Protein AF-A0A2V2APP2-F1 (afdb_monomer_lite)

Radius of gyration: 13.94 Å; chains: 1; bounding box: 33×22×41 Å

Foldseek 3Di:
DDDDWDKDWDDKDKAFPVVPPCCVQVPDDPADKDKDWDQDDDQDPNGRRIIIITIIHTDD

Secondary structure (DSSP, 8-state):
------EEEEEEEEEEGGG--HHHHHS--SS-EEEEEEEESS-BTTB--EEEEEEEEE--

Structure (mmCIF, N/CA/C/O backbone):
data_AF-A0A2V2APP2-F1
#
_entry.id   AF-A0A2V2APP2-F1
#
loop_
_atom_site.group_PDB
_atom_site.id
_atom_site.type_symbol
_atom_site.label_atom_id
_atom_site.label_alt_id
_atom_site.label_comp_id
_atom_site.label_asym_id
_atom_site.label_entity_id
_atom_site.label_seq_id
_atom_site.pdbx_PDB_ins_code
_atom_site.Cartn_x
_atom_site.Cartn_y
_atom_site.Cartn_z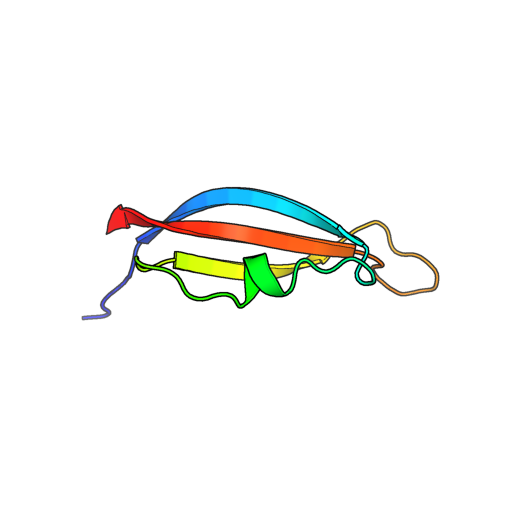
_atom_site.occupancy
_atom_site.B_iso_or_equiv
_atom_site.auth_seq_id
_atom_site.auth_comp_id
_atom_site.auth_asym_id
_atom_site.auth_atom_id
_atom_site.pdbx_PDB_model_num
ATOM 1 N N . MET A 1 1 ? -3.183 16.685 23.723 1.00 59.88 1 MET A N 1
ATOM 2 C CA . MET A 1 1 ? -2.875 15.247 23.567 1.00 59.88 1 MET A CA 1
ATOM 3 C C . MET A 1 1 ? -2.948 14.928 22.087 1.00 59.88 1 MET A C 1
ATOM 5 O O . MET A 1 1 ? -3.988 15.189 21.495 1.00 59.88 1 MET A O 1
ATOM 9 N N . SER A 1 2 ? -1.866 14.457 21.470 1.00 75.94 2 SER A N 1
ATOM 10 C CA . SER A 1 2 ? -1.942 13.929 20.106 1.00 75.94 2 SER A CA 1
ATOM 11 C C . SER A 1 2 ? -2.639 12.570 20.155 1.00 75.94 2 SER A C 1
ATOM 13 O O . SER A 1 2 ? -2.291 11.712 20.963 1.00 75.94 2 SER A O 1
ATOM 15 N N . ARG A 1 3 ? -3.667 12.390 19.328 1.00 89.00 3 ARG A N 1
ATOM 16 C CA . ARG A 1 3 ? -4.303 11.090 19.115 1.00 89.00 3 ARG A CA 1
ATOM 17 C C . ARG A 1 3 ? -3.549 10.406 17.978 1.00 89.00 3 ARG A C 1
ATOM 19 O O . ARG A 1 3 ? -3.428 10.992 16.907 1.00 89.00 3 ARG A O 1
ATOM 26 N N . ALA A 1 4 ? -3.018 9.217 18.231 1.00 93.81 4 ALA A N 1
ATOM 27 C CA . ALA A 1 4 ? -2.355 8.395 17.224 1.00 93.81 4 ALA A CA 1
ATOM 28 C C . ALA A 1 4 ? -3.277 7.244 16.803 1.00 93.81 4 ALA A C 1
ATOM 30 O O . ALA A 1 4 ? -4.127 6.829 17.587 1.00 93.81 4 ALA A O 1
ATOM 31 N N . ALA A 1 5 ? -3.093 6.762 15.576 1.00 95.75 5 ALA A N 1
ATOM 32 C CA . ALA A 1 5 ? -3.678 5.526 15.077 1.00 95.75 5 ALA A CA 1
ATOM 33 C C . ALA A 1 5 ? -2.531 4.559 14.760 1.00 95.75 5 ALA A C 1
ATOM 35 O O . ALA A 1 5 ? -1.570 4.930 14.080 1.00 95.75 5 ALA A O 1
ATOM 36 N N . LEU A 1 6 ? -2.607 3.345 15.289 1.00 97.19 6 LEU A N 1
ATOM 37 C CA . LEU A 1 6 ? -1.626 2.289 15.119 1.00 97.19 6 LEU A CA 1
ATOM 38 C C . LEU A 1 6 ? -2.087 1.349 14.011 1.00 97.19 6 LEU A C 1
ATOM 40 O O . LEU A 1 6 ? -3.168 0.770 14.084 1.00 97.19 6 LEU A O 1
ATOM 44 N N . PHE A 1 7 ? -1.235 1.151 13.011 1.00 98.12 7 PHE A N 1
ATOM 45 C CA . PHE A 1 7 ? -1.488 0.237 11.904 1.00 98.12 7 PHE A CA 1
ATOM 46 C C . PHE A 1 7 ? -0.471 -0.899 11.910 1.00 98.12 7 PHE A C 1
ATOM 48 O O . PHE A 1 7 ? 0.712 -0.687 12.188 1.00 98.12 7 PHE A O 1
ATOM 55 N N . ARG A 1 8 ? -0.923 -2.109 11.577 1.00 98.12 8 ARG A N 1
ATOM 56 C CA . ARG A 1 8 ? -0.051 -3.270 11.377 1.00 98.12 8 ARG A CA 1
ATOM 57 C C . ARG A 1 8 ? 0.057 -3.562 9.891 1.00 98.12 8 ARG A C 1
ATOM 59 O O . ARG A 1 8 ? -0.954 -3.838 9.252 1.00 98.12 8 ARG A O 1
ATOM 66 N N . VAL A 1 9 ? 1.279 -3.544 9.365 1.00 98.31 9 VAL A N 1
ATOM 67 C CA . VAL A 1 9 ? 1.542 -3.961 7.983 1.00 98.31 9 VAL A CA 1
ATOM 68 C C . VAL A 1 9 ? 1.179 -5.435 7.838 1.00 98.31 9 VAL A C 1
ATOM 70 O O . VAL A 1 9 ? 1.670 -6.283 8.584 1.00 98.31 9 VAL A O 1
ATOM 73 N N . ARG A 1 10 ? 0.293 -5.716 6.889 1.00 97.88 10 ARG A N 1
ATOM 74 C CA . ARG A 1 10 ? -0.180 -7.059 6.551 1.00 97.88 10 ARG A CA 1
ATOM 75 C C . ARG A 1 10 ? 0.519 -7.581 5.298 1.00 97.88 10 ARG A C 1
ATOM 77 O O . ARG A 1 10 ? 0.753 -8.781 5.193 1.00 97.88 10 ARG A O 1
ATOM 84 N N . GLU A 1 11 ? 0.802 -6.702 4.343 1.00 98.25 11 GLU A N 1
ATOM 85 C CA . GLU A 1 11 ? 1.311 -7.096 3.035 1.00 98.25 11 GLU A CA 1
ATOM 86 C C . GLU A 1 11 ? 2.178 -5.996 2.427 1.00 98.25 11 GLU A C 1
ATOM 88 O O . GLU A 1 11 ? 1.927 -4.805 2.632 1.00 98.25 11 GLU A O 1
ATOM 93 N N . LEU A 1 12 ? 3.186 -6.429 1.673 1.00 98.19 12 LEU A N 1
ATOM 94 C CA . LEU A 1 12 ? 4.048 -5.597 0.851 1.00 98.19 12 LEU A CA 1
ATOM 95 C C . LEU A 1 12 ? 4.006 -6.146 -0.576 1.00 98.19 12 LEU A C 1
ATOM 97 O O . LEU A 1 12 ? 4.211 -7.341 -0.783 1.00 98.19 12 LEU A O 1
ATOM 101 N N . GLU A 1 13 ? 3.757 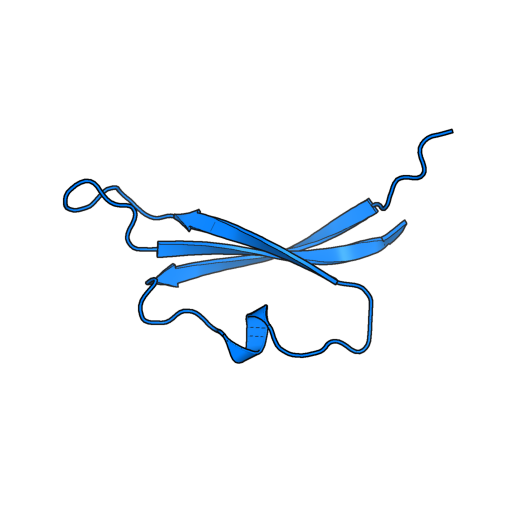-5.274 -1.539 1.00 98.12 13 GLU A N 1
ATOM 102 C CA . GLU A 1 13 ? 3.688 -5.602 -2.958 1.00 98.12 13 GLU A CA 1
ATOM 103 C C . GLU A 1 13 ? 4.662 -4.698 -3.714 1.00 98.12 13 GLU A C 1
ATOM 105 O O . GLU A 1 13 ? 4.652 -3.485 -3.523 1.00 98.12 13 GLU A O 1
ATOM 110 N N . GLN A 1 14 ? 5.515 -5.284 -4.552 1.00 98.06 14 GLN A N 1
ATOM 111 C CA . GLN A 1 14 ? 6.318 -4.551 -5.526 1.00 98.06 14 GLN A CA 1
ATOM 112 C C . GLN A 1 14 ? 5.774 -4.866 -6.912 1.00 98.06 14 GLN A C 1
ATOM 114 O O . GLN A 1 14 ? 5.665 -6.035 -7.282 1.00 98.06 14 GLN A O 1
ATOM 119 N N . VAL A 1 15 ? 5.420 -3.830 -7.659 1.00 97.88 15 VAL A N 1
ATOM 120 C CA . VAL A 1 15 ? 4.698 -3.953 -8.924 1.00 97.88 15 VAL A CA 1
ATOM 121 C C . VAL A 1 15 ? 5.229 -2.929 -9.912 1.00 97.88 15 VAL A C 1
ATOM 123 O O . VAL A 1 15 ? 5.459 -1.780 -9.550 1.00 97.88 15 VAL A O 1
ATOM 126 N N . ASP A 1 16 ? 5.420 -3.344 -11.163 1.00 97.31 16 ASP A N 1
ATOM 127 C CA . ASP A 1 16 ? 5.758 -2.432 -12.255 1.00 97.31 16 ASP A CA 1
ATOM 128 C C . ASP A 1 16 ? 4.702 -1.317 -12.348 1.00 97.31 16 ASP A C 1
ATOM 130 O O . ASP A 1 16 ? 3.498 -1.590 -12.317 1.00 97.31 16 ASP A O 1
ATOM 134 N N . LYS A 1 17 ? 5.134 -0.061 -12.500 1.00 94.12 17 LYS A N 1
ATOM 135 C CA . LYS A 1 17 ? 4.237 1.110 -12.568 1.00 94.12 17 LYS A CA 1
ATOM 136 C C . LYS A 1 17 ? 3.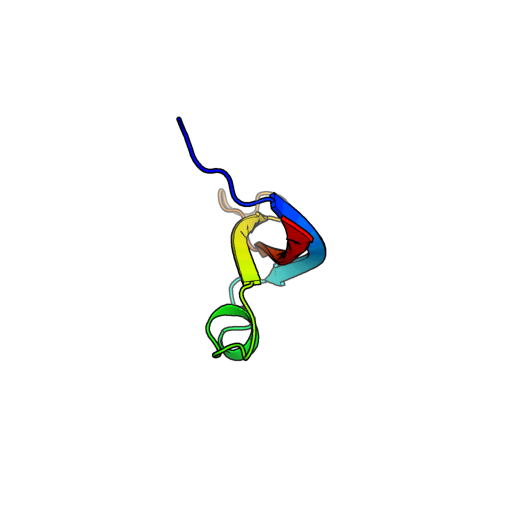145 1.000 -13.631 1.00 94.12 17 LYS A C 1
ATOM 138 O O . LYS A 1 17 ? 2.065 1.565 -13.472 1.00 94.12 17 LYS A O 1
ATOM 143 N N . THR A 1 18 ? 3.404 0.281 -14.721 1.00 96.19 18 THR A N 1
ATOM 144 C CA . THR A 1 18 ? 2.435 0.051 -15.804 1.00 96.19 18 THR A CA 1
ATOM 145 C C . THR A 1 18 ? 1.364 -0.980 -15.446 1.00 96.19 18 THR A C 1
ATOM 147 O O . THR A 1 18 ? 0.315 -1.019 -16.087 1.00 96.19 18 THR A O 1
ATOM 150 N N . HIS A 1 19 ? 1.588 -1.765 -14.391 1.00 97.50 19 HIS A N 1
ATOM 151 C CA . HIS A 1 19 ? 0.678 -2.786 -13.874 1.00 97.50 19 HIS A CA 1
ATOM 152 C C . HIS A 1 19 ? 0.090 -2.406 -12.511 1.00 97.50 19 HIS A C 1
ATOM 154 O O . HIS A 1 19 ? -0.386 -3.275 -11.779 1.00 97.50 19 HIS A O 1
ATOM 160 N N . PHE A 1 20 ? 0.110 -1.115 -12.165 1.00 97.75 20 PHE A N 1
ATOM 161 C CA . PHE A 1 20 ? -0.369 -0.627 -10.879 1.00 97.75 20 PHE A CA 1
ATOM 162 C C . PHE A 1 20 ? -1.789 -1.147 -10.561 1.00 97.75 20 PHE A C 1
ATOM 164 O O . PHE A 1 20 ? -2.713 -0.952 -11.363 1.00 97.75 20 PHE A O 1
ATOM 171 N N . PRO A 1 21 ? -2.009 -1.791 -9.398 1.00 97.62 21 PRO A N 1
ATOM 172 C CA . PRO A 1 21 ? -3.261 -2.472 -9.091 1.00 97.62 21 PRO A CA 1
ATOM 173 C C . PRO A 1 21 ? -4.324 -1.482 -8.584 1.00 97.62 21 PRO A C 1
ATOM 175 O O . PRO A 1 21 ? -4.780 -1.548 -7.442 1.00 97.62 21 PRO A O 1
ATOM 178 N N . THR A 1 22 ? -4.760 -0.565 -9.453 1.00 97.94 22 THR A N 1
ATOM 179 C CA . THR A 1 22 ? -5.671 0.559 -9.157 1.00 97.94 22 THR A CA 1
ATOM 180 C C . THR A 1 22 ? -6.894 0.148 -8.342 1.00 97.94 22 THR A C 1
ATOM 182 O O . THR A 1 22 ? -7.186 0.770 -7.326 1.00 97.94 22 THR A O 1
ATOM 185 N N . ALA A 1 23 ? -7.599 -0.915 -8.741 1.00 97.12 23 ALA A N 1
ATOM 186 C CA . ALA A 1 23 ? -8.797 -1.370 -8.030 1.00 97.12 23 ALA A CA 1
ATOM 187 C C . ALA A 1 23 ? -8.488 -1.870 -6.610 1.00 97.12 23 ALA A C 1
ATOM 189 O O . ALA A 1 23 ? -9.288 -1.683 -5.700 1.00 97.12 23 ALA A O 1
ATOM 190 N N . ARG A 1 24 ? -7.315 -2.472 -6.400 1.00 95.75 24 ARG A N 1
ATOM 191 C CA . ARG A 1 24 ? -6.870 -2.938 -5.084 1.00 95.75 24 ARG A CA 1
ATOM 192 C C . ARG A 1 24 ? -6.428 -1.779 -4.192 1.00 95.75 24 ARG A C 1
ATOM 194 O O . ARG A 1 24 ? -6.677 -1.807 -2.993 1.00 95.75 24 ARG A O 1
ATOM 201 N N . VAL A 1 25 ? -5.779 -0.770 -4.775 1.00 97.75 25 VAL A N 1
ATOM 202 C CA . VAL A 1 25 ? -5.201 0.361 -4.034 1.00 97.75 25 VAL A CA 1
ATOM 203 C C . VAL A 1 25 ? -6.216 1.460 -3.747 1.00 97.75 25 VAL A C 1
ATOM 205 O O . VAL A 1 25 ? -6.198 2.039 -2.662 1.00 97.75 25 VAL A O 1
ATOM 208 N N . TYR A 1 26 ? -7.122 1.734 -4.678 1.00 96.75 26 TYR A N 1
ATOM 209 C CA . TYR A 1 26 ? -8.110 2.807 -4.558 1.00 96.75 26 TYR A CA 1
ATOM 210 C C . TYR A 1 26 ? -9.543 2.307 -4.384 1.00 96.75 26 TYR A C 1
ATOM 212 O O . TYR A 1 26 ? -10.434 3.120 -4.171 1.00 96.75 26 TYR A O 1
ATOM 220 N N . GLY A 1 27 ? -9.778 0.995 -4.456 1.00 97.69 27 GLY A N 1
ATOM 221 C CA . GLY A 1 27 ? -11.094 0.428 -4.184 1.00 97.69 27 GLY A CA 1
ATOM 222 C C . GLY A 1 27 ? -11.509 0.602 -2.726 1.00 97.69 27 GLY A C 1
ATOM 223 O O . GLY A 1 27 ? -10.668 0.585 -1.819 1.00 97.69 27 GLY A O 1
ATOM 224 N N . ASP A 1 28 ? -12.817 0.737 -2.523 1.00 96.88 28 ASP A N 1
ATOM 225 C CA . ASP A 1 28 ? -13.430 0.912 -1.210 1.00 96.88 28 ASP A CA 1
ATOM 226 C C . ASP A 1 28 ? -13.147 -0.264 -0.268 1.00 96.88 28 ASP A C 1
ATOM 228 O O . ASP A 1 28 ? -12.994 -1.419 -0.681 1.00 96.88 28 ASP A O 1
ATOM 232 N N . THR A 1 29 ? -13.128 0.029 1.030 1.00 95.69 29 THR A N 1
ATOM 233 C CA . THR A 1 29 ? -12.944 -0.962 2.092 1.00 95.69 29 THR A CA 1
ATOM 234 C C . THR A 1 29 ? -14.101 -0.925 3.074 1.00 95.69 29 THR A C 1
ATOM 236 O O . THR A 1 29 ? -14.658 0.123 3.388 1.00 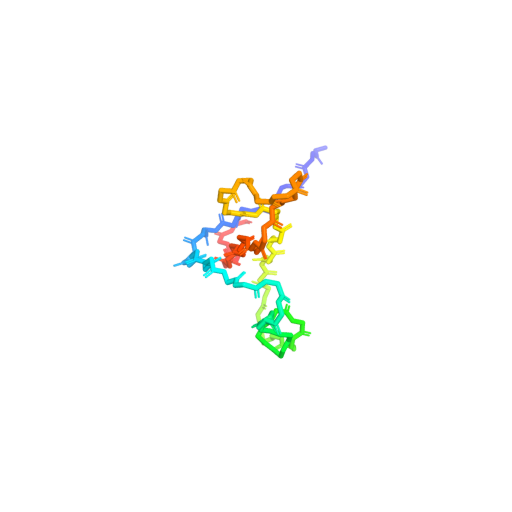95.69 29 THR A O 1
ATOM 239 N N . ALA A 1 30 ? -14.441 -2.087 3.631 1.00 96.31 30 ALA A N 1
ATOM 240 C CA . ALA A 1 30 ? -15.435 -2.187 4.701 1.00 96.31 30 ALA A CA 1
ATOM 241 C C . ALA A 1 30 ? -14.862 -1.847 6.095 1.00 96.31 30 ALA A C 1
ATOM 243 O O . ALA A 1 30 ? -15.594 -1.842 7.083 1.00 96.31 30 ALA A O 1
ATOM 244 N N . ARG A 1 31 ? -13.545 -1.625 6.200 1.00 94.88 31 ARG A N 1
ATOM 245 C CA . ARG A 1 31 ? -12.812 -1.362 7.448 1.00 94.88 31 ARG A CA 1
ATOM 246 C C . ARG A 1 31 ? -11.744 -0.283 7.229 1.00 94.88 31 ARG A C 1
ATOM 248 O O . ARG A 1 31 ? -11.310 -0.111 6.090 1.00 94.88 31 ARG A O 1
ATOM 255 N N . PRO A 1 32 ? -11.277 0.407 8.287 1.00 96.69 32 PRO A N 1
ATOM 256 C CA . PRO A 1 32 ? -10.140 1.314 8.172 1.00 96.69 32 PRO A CA 1
ATOM 257 C C . PRO A 1 32 ? -8.866 0.564 7.761 1.00 96.69 32 PRO A C 1
ATOM 259 O O . PRO A 1 32 ? -8.404 -0.327 8.474 1.00 96.69 32 PRO A O 1
ATOM 262 N N . GLU A 1 33 ? -8.291 0.967 6.634 1.00 97.44 33 GLU A N 1
ATOM 263 C CA . GLU A 1 33 ? -7.028 0.457 6.100 1.00 97.44 33 GLU A CA 1
ATOM 264 C C . GLU A 1 33 ? -6.105 1.639 5.778 1.00 97.44 33 GLU A C 1
ATOM 266 O O . GLU A 1 33 ? -6.566 2.723 5.414 1.00 97.44 33 GLU A O 1
ATOM 271 N N . LEU A 1 34 ? -4.796 1.426 5.900 1.00 97.75 34 LEU A N 1
ATOM 272 C CA . LEU A 1 34 ? -3.762 2.340 5.424 1.00 97.75 34 LEU A CA 1
ATOM 273 C C . LEU A 1 34 ? -3.047 1.695 4.236 1.00 97.75 34 LEU A C 1
ATOM 275 O O . LEU A 1 34 ? -2.580 0.559 4.321 1.00 97.75 34 LEU A O 1
ATOM 279 N N . ARG A 1 35 ? -2.938 2.444 3.138 1.00 98.31 35 ARG A N 1
ATOM 280 C CA . ARG A 1 35 ? -2.189 2.062 1.938 1.00 98.31 35 ARG A CA 1
ATOM 281 C C . ARG A 1 35 ? -1.150 3.137 1.661 1.00 98.31 35 ARG A C 1
ATOM 283 O O . ARG A 1 35 ? -1.508 4.308 1.550 1.00 98.31 35 ARG A O 1
ATOM 290 N N . VAL A 1 36 ? 0.121 2.761 1.578 1.00 98.12 36 VAL A N 1
ATOM 291 C CA . VAL A 1 36 ? 1.210 3.692 1.244 1.00 98.12 36 VAL A CA 1
ATOM 292 C C . VAL A 1 36 ? 1.866 3.221 -0.038 1.00 98.12 36 VAL 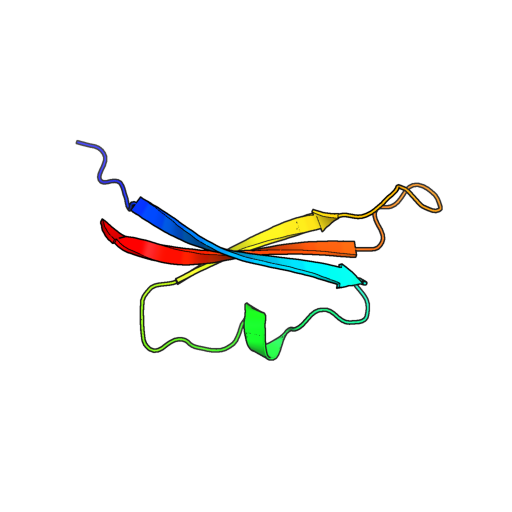A C 1
ATOM 294 O O . VAL A 1 36 ? 2.197 2.046 -0.163 1.00 98.12 36 VAL A O 1
ATOM 297 N N . ILE A 1 37 ? 2.047 4.153 -0.967 1.00 98.12 37 ILE A N 1
ATOM 298 C CA . ILE A 1 37 ? 2.635 3.919 -2.283 1.00 98.12 37 ILE A CA 1
ATOM 299 C C . ILE A 1 37 ? 3.953 4.689 -2.325 1.00 98.12 37 ILE A C 1
ATOM 301 O O . ILE A 1 37 ? 3.984 5.890 -2.045 1.00 98.12 37 ILE A O 1
ATOM 305 N N . ALA A 1 38 ? 5.040 4.002 -2.651 1.00 96.56 38 ALA A N 1
ATOM 306 C CA . ALA A 1 38 ? 6.376 4.569 -2.761 1.00 96.56 38 ALA A CA 1
ATOM 307 C C . ALA A 1 38 ? 7.058 4.082 -4.042 1.00 96.56 38 ALA A C 1
ATOM 309 O O . ALA A 1 38 ? 6.699 3.047 -4.584 1.00 96.56 38 ALA A O 1
ATOM 310 N N . CYS A 1 39 ? 8.078 4.795 -4.516 1.00 96.94 39 CYS A N 1
ATOM 311 C CA . CYS A 1 39 ? 8.847 4.346 -5.677 1.00 96.94 39 CYS A CA 1
ATOM 312 C C . CYS A 1 39 ? 9.769 3.169 -5.309 1.00 96.94 39 CYS A C 1
ATOM 314 O O . CYS A 1 39 ? 10.503 3.243 -4.321 1.00 96.94 39 CYS A O 1
ATOM 316 N N . GLY A 1 40 ? 9.786 2.134 -6.147 1.00 95.94 40 GLY A N 1
ATOM 317 C CA . GLY A 1 40 ? 10.522 0.884 -5.961 1.00 95.94 40 GLY A CA 1
ATOM 318 C C . GLY A 1 40 ? 11.373 0.461 -7.154 1.00 95.94 40 GLY A C 1
ATOM 319 O O . GLY A 1 40 ? 11.402 1.113 -8.196 1.00 95.94 40 GLY A O 1
ATOM 320 N N . GLY A 1 41 ? 12.071 -0.658 -6.987 1.00 95.44 41 GLY A N 1
ATOM 321 C CA . GLY A 1 41 ? 12.913 -1.236 -8.029 1.00 95.44 41 GLY A CA 1
ATOM 322 C C . GLY A 1 41 ? 14.268 -0.551 -8.188 1.00 95.44 41 GLY A C 1
ATOM 323 O O . GLY A 1 41 ? 14.516 0.556 -7.688 1.00 95.44 4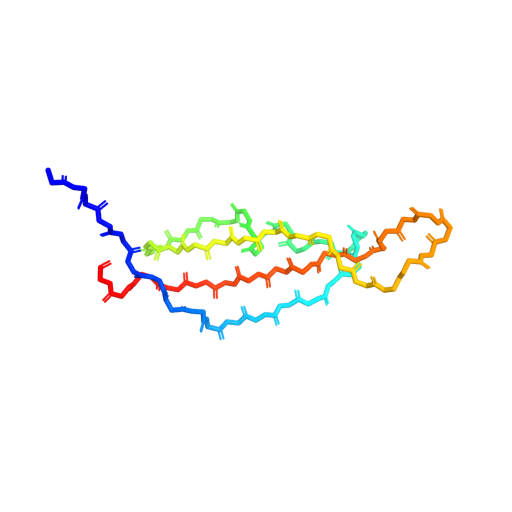1 GLY A O 1
ATOM 324 N N . GLU A 1 42 ? 15.160 -1.246 -8.887 1.00 95.75 42 GLU A N 1
ATOM 325 C CA . GLU A 1 42 ? 16.472 -0.727 -9.257 1.00 95.75 42 GLU A CA 1
ATOM 326 C C . GLU A 1 42 ? 16.339 0.421 -10.257 1.00 95.75 42 GLU A C 1
ATOM 328 O O . GLU A 1 42 ? 15.467 0.421 -11.131 1.00 95.75 42 GLU A O 1
ATOM 333 N N . ILE A 1 43 ? 17.208 1.426 -10.125 1.00 95.56 43 ILE A N 1
ATOM 334 C CA . ILE A 1 43 ? 17.160 2.597 -11.001 1.00 95.56 43 ILE A CA 1
ATOM 335 C C . ILE A 1 43 ? 17.489 2.160 -12.428 1.00 95.56 43 ILE A C 1
ATOM 337 O O . ILE A 1 43 ? 18.592 1.704 -12.716 1.00 95.56 43 ILE A O 1
ATOM 341 N N . THR A 1 44 ? 16.541 2.381 -13.331 1.00 95.38 44 THR A N 1
ATOM 342 C CA . THR A 1 44 ? 16.666 2.118 -14.762 1.00 95.38 44 THR A CA 1
ATOM 343 C C . THR A 1 44 ? 16.391 3.417 -15.509 1.00 95.38 44 THR A C 1
ATOM 345 O O . THR A 1 44 ? 15.371 4.066 -15.285 1.00 95.38 44 THR A O 1
ATOM 348 N N . ASN A 1 45 ? 17.321 3.841 -16.369 1.00 94.56 45 ASN A N 1
ATOM 349 C CA . ASN A 1 45 ? 17.226 5.104 -17.119 1.00 94.56 45 ASN A CA 1
ATOM 350 C C . ASN A 1 45 ? 16.963 6.339 -16.231 1.00 94.56 45 ASN A C 1
ATOM 352 O O . ASN A 1 45 ? 16.212 7.232 -16.605 1.00 94.56 45 ASN A O 1
ATOM 356 N N . GLY A 1 46 ? 17.556 6.380 -15.031 1.00 95.44 46 GLY A N 1
ATOM 357 C CA . GLY A 1 46 ? 17.384 7.489 -14.083 1.00 95.44 46 GLY A CA 1
ATOM 358 C C . GLY A 1 46 ? 16.069 7.471 -13.294 1.00 95.44 46 GLY A C 1
ATOM 359 O O . GLY A 1 46 ? 15.831 8.379 -12.498 1.00 95.44 46 GLY A O 1
ATOM 360 N N . HIS A 1 47 ? 15.235 6.440 -13.457 1.00 93.62 47 HIS A N 1
ATOM 361 C CA . HIS A 1 47 ? 13.947 6.319 -12.779 1.00 93.62 47 HIS A CA 1
ATOM 362 C C . HIS A 1 47 ? 13.792 4.978 -12.062 1.00 93.62 47 HIS A C 1
ATOM 364 O O . HIS A 1 47 ? 14.396 3.974 -12.421 1.00 93.62 47 HIS A O 1
ATOM 370 N N . ARG A 1 48 ? 12.945 4.971 -11.033 1.00 96.62 48 ARG A N 1
ATOM 371 C CA . ARG A 1 48 ? 12.471 3.756 -10.367 1.00 96.62 48 ARG A CA 1
ATOM 372 C C . ARG A 1 48 ? 11.272 3.203 -11.148 1.00 96.62 48 ARG A C 1
ATOM 374 O O . ARG A 1 48 ? 10.290 3.948 -11.248 1.00 96.62 48 ARG A O 1
ATOM 381 N N . PRO A 1 49 ? 11.353 2.002 -11.750 1.00 96.81 49 PRO A N 1
ATOM 382 C CA . PRO A 1 49 ? 10.309 1.489 -12.639 1.00 96.81 49 PRO A CA 1
ATOM 383 C C . PRO A 1 49 ? 9.095 0.933 -11.888 1.00 96.81 49 PRO A C 1
ATOM 385 O O . PRO A 1 49 ? 8.012 0.877 -12.463 1.00 96.81 49 PRO A O 1
ATOM 388 N N . ASP A 1 50 ? 9.250 0.609 -10.604 1.00 98.12 50 ASP A N 1
ATOM 389 C CA . ASP A 1 50 ? 8.214 -0.059 -9.823 1.00 98.12 50 ASP A CA 1
ATOM 390 C C . ASP A 1 50 ? 7.608 0.878 -8.777 1.00 98.12 50 ASP A C 1
ATOM 392 O O . ASP A 1 50 ? 8.189 1.908 -8.409 1.00 98.12 50 ASP A O 1
ATOM 396 N N . ASP A 1 51 ? 6.465 0.464 -8.248 1.00 98.25 51 ASP A N 1
ATOM 397 C CA . ASP A 1 51 ? 5.890 0.945 -7.005 1.00 98.25 51 ASP A CA 1
ATOM 398 C C . ASP A 1 51 ? 6.023 -0.131 -5.919 1.00 98.25 51 ASP A C 1
ATOM 400 O O . ASP A 1 51 ? 5.803 -1.318 -6.156 1.00 98.25 51 ASP A O 1
ATOM 404 N N . ILE A 1 52 ? 6.378 0.301 -4.709 1.00 98.31 52 ILE A N 1
ATOM 405 C CA . ILE A 1 52 ? 6.236 -0.468 -3.474 1.00 98.31 52 ILE A CA 1
ATOM 406 C C . ILE A 1 52 ? 4.952 -0.014 -2.797 1.00 98.31 52 ILE A C 1
ATOM 408 O O . ILE A 1 52 ? 4.803 1.162 -2.456 1.00 98.31 52 ILE A O 1
ATOM 412 N N . ILE A 1 53 ? 4.049 -0.953 -2.562 1.00 98.56 53 ILE A N 1
ATOM 413 C CA . ILE A 1 53 ? 2.769 -0.722 -1.913 1.00 98.56 53 ILE A CA 1
ATOM 414 C C . ILE A 1 53 ? 2.752 -1.509 -0.610 1.00 98.56 53 ILE A C 1
ATOM 416 O O . ILE A 1 53 ? 2.922 -2.726 -0.604 1.00 98.56 53 ILE A O 1
ATOM 420 N N . LEU A 1 54 ? 2.530 -0.819 0.504 1.00 98.38 54 LEU A N 1
ATOM 421 C CA . LEU A 1 54 ? 2.256 -1.451 1.793 1.00 98.38 54 LEU A CA 1
ATOM 422 C C . LEU A 1 54 ? 0.782 -1.304 2.149 1.00 98.38 54 LEU A C 1
ATOM 424 O O . LEU A 1 54 ? 0.233 -0.201 2.112 1.00 98.38 54 LEU A O 1
ATOM 428 N N . TYR A 1 55 ? 0.181 -2.425 2.542 1.00 98.50 55 TYR A N 1
ATOM 429 C CA . TYR A 1 55 ? -1.192 -2.523 3.024 1.00 98.50 55 TYR A CA 1
ATOM 430 C C . TYR A 1 55 ? -1.168 -2.811 4.523 1.00 98.50 55 TYR A C 1
ATOM 432 O O . TYR A 1 55 ? -0.489 -3.742 4.977 1.00 98.50 55 TYR A O 1
ATOM 440 N N . ALA A 1 56 ? -1.904 -2.024 5.300 1.00 98.56 56 ALA A N 1
ATOM 441 C CA . ALA A 1 56 ? -1.920 -2.134 6.747 1.00 98.56 56 ALA A CA 1
ATOM 442 C C . ALA A 1 56 ? -3.329 -1.983 7.326 1.00 98.56 56 ALA A C 1
ATOM 444 O O . ALA A 1 56 ? -4.112 -1.138 6.894 1.00 98.56 56 ALA A O 1
ATOM 445 N N . ASP A 1 57 ? -3.616 -2.778 8.352 1.00 98.06 57 ASP A N 1
ATOM 446 C CA . ASP A 1 57 ? -4.894 -2.768 9.062 1.00 98.06 57 ASP A CA 1
ATOM 447 C C . ASP A 1 57 ? -4.782 -1.926 10.339 1.00 98.06 57 ASP A C 1
ATOM 449 O O . ASP A 1 57 ? -3.755 -1.970 11.028 1.00 98.06 57 ASP A O 1
ATOM 453 N N . LEU A 1 58 ? -5.832 -1.168 10.676 1.00 97.62 58 LEU A N 1
ATOM 454 C CA . LEU A 1 58 ? -5.909 -0.442 11.949 1.00 97.62 58 LEU A CA 1
ATOM 455 C C . LEU A 1 58 ? -5.967 -1.431 13.124 1.00 97.62 58 LEU A C 1
ATOM 457 O O . LEU A 1 58 ? -6.770 -2.365 13.121 1.00 97.62 58 LEU A O 1
ATOM 461 N N . VAL A 1 59 ? -5.145 -1.203 14.149 1.00 97.31 59 VAL A N 1
ATOM 462 C CA . VAL A 1 59 ? -5.051 -2.061 15.343 1.00 97.31 59 VAL A CA 1
ATOM 463 C C . VAL A 1 59 ? -5.064 -1.295 16.673 1.00 97.31 59 VAL A C 1
ATOM 465 O O . VAL A 1 59 ? -5.058 -1.944 17.719 1.00 97.31 59 VAL A O 1
ATOM 468 N N . GLY A 1 60 ? -5.091 0.044 16.666 1.00 92.88 60 GLY A N 1
ATOM 469 C CA . GLY A 1 60 ? -5.147 0.869 17.882 1.00 92.88 60 GLY A CA 1
ATOM 470 C C . GLY A 1 60 ? -5.228 2.361 17.620 1.00 92.88 60 GLY A C 1
ATOM 471 O O . GLY A 1 60 ? -4.971 2.765 16.468 1.00 92.88 60 GLY A O 1
#

Sequence (60 aa):
MSRAALFRVRELEQVDKTHFPTARVYGDTARPELRVIACGGEITNGHRPDDIILYADLVG

pLDDT: mean 95.86, std 5.65, range [59.88, 98.56]